Protein AF-A0A952B9S0-F1 (afdb_monomer)

Nearest PDB structures (foldseek):
  3p2n-assembly1_B  TM=7.985E-01  e=2.543E-07  Zobellia galactanivorans
  3r4z-assembly1_A  TM=7.593E-01  e=1.004E-06  Saccharophagus degradans 2-40
  3r4y-assembly1_B  TM=7.579E-01  e=1.756E-06  Saccharophagus degradans 2-40
  5glm-assembly1_A  TM=6.228E-01  e=7.725E-03  uncultured bacterium
  6xn2-assembly2_B  TM=6.723E-01  e=2.754E-02  Xanthomonas citri pv. citri str. 306

pLDDT: mean 84.44, std 15.39, range [40.94, 98.38]

Structure (mmCIF, N/CA/C/O backbone):
data_AF-A0A952B9S0-F1
#
_entry.id   AF-A0A952B9S0-F1
#
loop_
_atom_site.group_PDB
_atom_site.id
_atom_site.type_symbol
_atom_site.label_atom_id
_atom_site.label_alt_id
_atom_site.label_comp_id
_atom_site.label_asym_id
_atom_site.label_entity_id
_atom_site.label_seq_id
_atom_site.pdbx_PDB_ins_code
_atom_site.Cartn_x
_atom_site.Cartn_y
_atom_site.Cartn_z
_atom_site.occupancy
_atom_site.B_iso_or_equiv
_atom_site.auth_seq_id
_atom_site.auth_comp_id
_atom_site.auth_asym_id
_atom_site.auth_atom_id
_atom_site.pdbx_PDB_model_num
ATOM 1 N N . MET A 1 1 ? -5.998 -5.726 7.550 1.00 87.81 1 MET A N 1
ATOM 2 C CA . MET A 1 1 ? -7.080 -5.197 8.414 1.00 87.81 1 MET A CA 1
ATOM 3 C C . MET A 1 1 ? -6.495 -4.883 9.780 1.00 87.81 1 MET A C 1
ATOM 5 O O . MET A 1 1 ? -5.680 -5.662 10.255 1.00 87.81 1 MET A O 1
ATOM 9 N N . ILE A 1 2 ? -6.910 -3.778 10.394 1.00 93.94 2 ILE A N 1
ATOM 10 C CA . ILE A 1 2 ? -6.534 -3.370 11.754 1.00 93.94 2 ILE A CA 1
ATOM 11 C C . ILE A 1 2 ? -7.816 -3.125 12.555 1.00 93.94 2 ILE A C 1
ATOM 13 O O . ILE A 1 2 ? -8.786 -2.603 12.007 1.00 93.94 2 ILE A O 1
ATOM 17 N N . LYS A 1 3 ? -7.819 -3.472 13.845 1.00 93.19 3 LYS A N 1
ATOM 18 C CA . LYS A 1 3 ? -8.842 -3.021 14.794 1.00 93.19 3 LYS A CA 1
ATOM 19 C C . LYS A 1 3 ? -8.351 -1.749 15.488 1.00 93.19 3 LYS A C 1
ATOM 21 O O . LYS A 1 3 ? -7.328 -1.784 16.164 1.00 93.19 3 LYS A O 1
ATOM 26 N N . ASP A 1 4 ? -9.066 -0.645 15.308 1.00 92.88 4 ASP A N 1
ATOM 27 C CA . ASP A 1 4 ? -8.730 0.686 15.816 1.00 92.88 4 ASP A CA 1
ATOM 28 C C . ASP A 1 4 ? -9.898 1.237 16.650 1.00 92.88 4 ASP A C 1
ATOM 30 O O . ASP A 1 4 ? -10.888 1.755 16.127 1.00 92.88 4 ASP A O 1
ATOM 34 N N . GLY A 1 5 ? -9.816 1.053 17.970 1.00 92.19 5 GLY A N 1
ATOM 35 C CA . GLY A 1 5 ? -10.939 1.303 18.873 1.00 92.19 5 GLY A CA 1
ATOM 36 C C . GLY A 1 5 ? -12.117 0.364 18.584 1.00 92.19 5 GLY A C 1
ATOM 37 O O . GLY A 1 5 ? -11.977 -0.860 18.648 1.00 92.19 5 GLY A O 1
ATOM 38 N N . HIS A 1 6 ? -13.282 0.940 18.280 1.00 93.81 6 HIS A N 1
ATOM 39 C CA . HIS A 1 6 ? -14.495 0.191 17.926 1.00 93.81 6 HIS A CA 1
ATOM 40 C C . HIS A 1 6 ? -14.578 -0.192 16.443 1.00 93.81 6 HIS A C 1
ATOM 42 O O . HIS A 1 6 ? -15.406 -1.027 16.095 1.00 93.81 6 HIS A O 1
ATOM 48 N N . LEU A 1 7 ? -13.734 0.387 15.585 1.00 95.75 7 LEU A N 1
ATOM 49 C CA . LEU A 1 7 ? -13.790 0.181 14.142 1.00 95.75 7 LEU A CA 1
ATOM 50 C C . LEU A 1 7 ? -12.739 -0.830 13.685 1.00 95.75 7 LEU A C 1
ATOM 52 O O . LEU A 1 7 ? -11.576 -0.783 14.087 1.00 95.75 7 LEU A O 1
ATOM 56 N N . TYR A 1 8 ? -13.133 -1.705 12.774 1.00 97.56 8 TYR A N 1
ATOM 57 C CA . TYR A 1 8 ? -12.227 -2.418 11.890 1.00 97.56 8 TYR A CA 1
ATOM 58 C C . TYR A 1 8 ? -11.970 -1.560 10.657 1.00 97.56 8 TYR A C 1
ATOM 60 O O . TYR A 1 8 ? -12.895 -1.006 10.070 1.00 97.56 8 TYR A O 1
ATOM 68 N N . ARG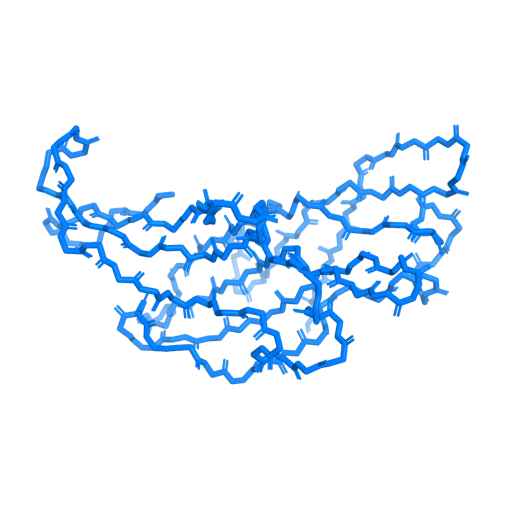 A 1 9 ? -10.706 -1.466 10.256 1.00 97.88 9 ARG A N 1
ATOM 69 C CA . ARG A 1 9 ? -10.257 -0.745 9.064 1.00 97.88 9 ARG A CA 1
ATOM 70 C C . ARG A 1 9 ? -9.523 -1.701 8.139 1.00 97.88 9 ARG A C 1
ATOM 72 O O . ARG A 1 9 ? -8.723 -2.530 8.594 1.00 97.88 9 ARG A O 1
ATOM 79 N N . MET A 1 10 ? -9.776 -1.598 6.843 1.00 97.44 10 MET A N 1
ATOM 80 C CA . MET A 1 10 ? -9.140 -2.429 5.828 1.00 97.44 10 MET A CA 1
ATOM 81 C C . MET A 1 10 ? -8.661 -1.578 4.663 1.00 97.44 10 MET A C 1
ATOM 83 O O . MET A 1 10 ? -9.367 -0.689 4.201 1.00 97.44 10 MET A O 1
ATOM 87 N N . TRP A 1 11 ? -7.473 -1.925 4.182 1.00 98.19 11 TRP A N 1
ATOM 88 C CA . TRP A 1 11 ? -6.907 -1.458 2.930 1.00 98.19 11 TRP A CA 1
ATOM 89 C C . TRP A 1 11 ? -6.729 -2.675 2.046 1.00 98.19 11 TRP A C 1
ATOM 91 O O . TRP A 1 11 ? -6.216 -3.69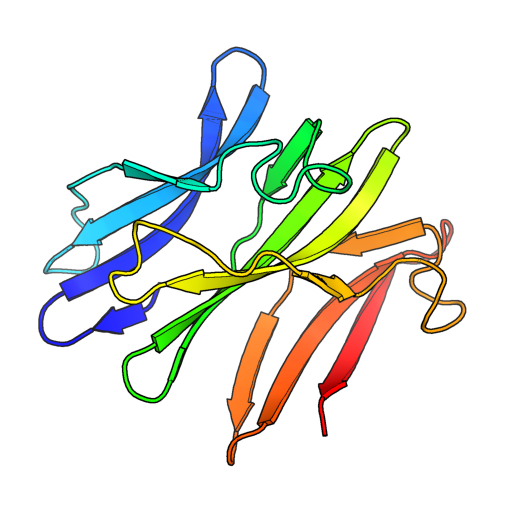5 2.513 1.00 98.19 11 TRP A O 1
ATOM 101 N N . TYR A 1 12 ? -7.203 -2.592 0.813 1.00 96.88 12 TYR A N 1
ATOM 102 C CA . TYR A 1 12 ? -7.174 -3.703 -0.126 1.00 96.88 12 TYR A CA 1
ATOM 103 C C . TYR A 1 12 ? -7.057 -3.175 -1.549 1.00 96.88 12 TYR A C 1
ATOM 105 O O . TYR A 1 12 ? -7.436 -2.039 -1.827 1.00 96.88 12 TYR A O 1
ATOM 113 N N . ALA A 1 13 ? -6.529 -3.995 -2.450 1.00 96.56 13 ALA A N 1
ATOM 114 C CA . ALA A 1 13 ? -6.479 -3.630 -3.851 1.00 96.56 13 ALA A CA 1
ATOM 115 C C . ALA A 1 13 ? -7.832 -3.874 -4.523 1.00 96.56 13 ALA A C 1
ATOM 117 O O . ALA A 1 13 ? -8.440 -4.935 -4.364 1.00 96.56 13 ALA A O 1
ATOM 118 N N . GLY A 1 14 ? -8.293 -2.884 -5.276 1.00 94.19 14 GLY A N 1
ATOM 119 C CA . GLY A 1 14 ? -9.447 -2.979 -6.158 1.00 94.19 14 GLY A CA 1
ATOM 120 C C . GLY A 1 14 ? -9.064 -2.502 -7.551 1.00 94.19 14 GLY A C 1
ATOM 121 O O . GLY A 1 14 ? -8.271 -1.572 -7.688 1.00 94.19 14 GLY A O 1
ATOM 122 N N . SER A 1 15 ? -9.619 -3.137 -8.579 1.00 93.62 15 SER A N 1
ATOM 123 C CA . SER A 1 15 ? -9.399 -2.755 -9.971 1.00 93.62 15 SER A CA 1
ATOM 124 C C . SER A 1 15 ? -10.621 -2.054 -10.556 1.00 93.62 15 SER A C 1
ATOM 126 O O . SER A 1 15 ? -11.760 -2.392 -10.225 1.00 93.62 15 SER A O 1
ATOM 128 N N . ASP A 1 16 ? -10.386 -1.109 -11.459 1.00 89.38 16 ASP A N 1
ATOM 129 C CA . ASP A 1 16 ? -11.426 -0.601 -12.353 1.00 89.38 16 ASP A CA 1
ATOM 130 C C . ASP A 1 16 ? -11.647 -1.538 -13.559 1.00 89.38 16 ASP A C 1
ATOM 132 O O . ASP A 1 16 ? -11.104 -2.646 -13.625 1.00 89.38 16 ASP A O 1
ATOM 136 N N . ALA A 1 17 ? -12.484 -1.106 -14.508 1.00 90.38 17 ALA A N 1
ATOM 137 C CA . ALA A 1 17 ? -12.791 -1.860 -15.724 1.00 90.38 17 ALA A CA 1
ATOM 138 C C . ALA A 1 17 ? -11.568 -2.074 -16.634 1.00 90.38 17 ALA A C 1
ATOM 140 O O . ALA A 1 17 ? -11.549 -3.035 -17.401 1.00 90.38 17 ALA A O 1
ATOM 141 N N . ASP A 1 18 ? -10.547 -1.223 -16.507 1.00 89.25 18 ASP A N 1
ATOM 142 C CA . ASP A 1 18 ? -9.307 -1.278 -17.282 1.00 89.25 18 ASP A CA 1
ATOM 143 C C . ASP A 1 18 ? -8.226 -2.121 -16.581 1.00 89.25 18 ASP A C 1
ATOM 145 O O . ASP A 1 18 ? -7.069 -2.134 -17.000 1.00 89.25 18 ASP A O 1
ATOM 149 N N . ALA A 1 19 ? -8.599 -2.843 -15.516 1.00 86.81 19 ALA A N 1
ATOM 150 C CA . ALA A 1 19 ? -7.709 -3.642 -14.677 1.00 86.81 19 ALA A CA 1
ATOM 151 C C . ALA A 1 19 ? -6.582 -2.828 -14.007 1.00 86.81 19 ALA A C 1
ATOM 153 O O . ALA A 1 19 ? -5.541 -3.382 -13.648 1.00 86.81 19 ALA A O 1
ATOM 154 N N . THR A 1 20 ? -6.797 -1.527 -13.785 1.00 93.19 20 THR A N 1
ATOM 155 C CA . THR A 1 20 ? -5.858 -0.687 -13.031 1.00 93.19 20 THR A CA 1
ATOM 156 C C . THR A 1 20 ? -6.110 -0.871 -11.540 1.00 93.19 20 THR A C 1
ATOM 158 O O . THR A 1 20 ? -7.144 -0.437 -11.022 1.00 93.19 20 THR A O 1
ATOM 161 N N . PHE A 1 21 ? -5.176 -1.520 -10.841 1.00 96.75 21 PHE A N 1
ATOM 162 C CA . PHE A 1 21 ? -5.286 -1.739 -9.398 1.00 96.75 21 PHE A CA 1
ATOM 163 C C . PHE A 1 21 ? -4.898 -0.485 -8.611 1.00 96.75 21 PHE A C 1
ATOM 165 O O . PHE A 1 21 ? -3.864 0.137 -8.863 1.00 96.75 21 PHE A O 1
ATOM 172 N N . ARG A 1 22 ? -5.756 -0.143 -7.647 1.00 97.56 22 ARG A N 1
ATOM 173 C CA . ARG A 1 22 ? -5.606 0.944 -6.673 1.00 97.56 22 ARG A 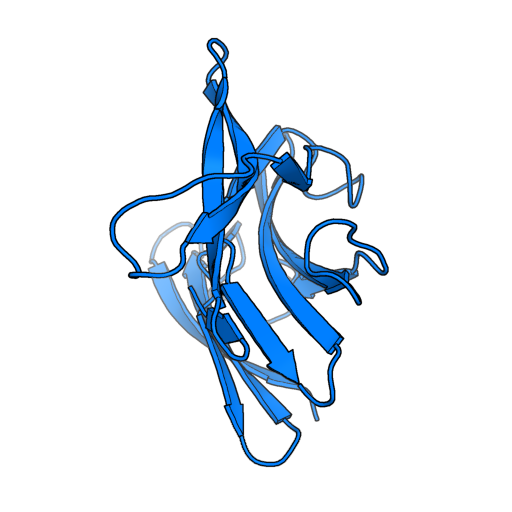CA 1
ATOM 174 C C . ARG A 1 22 ? -5.875 0.420 -5.272 1.00 97.56 22 ARG A C 1
ATOM 176 O O . ARG A 1 22 ? -6.576 -0.580 -5.113 1.00 97.56 22 ARG A O 1
ATOM 183 N N . ILE A 1 23 ? -5.394 1.118 -4.247 1.00 98.38 23 ILE A N 1
ATOM 184 C CA . ILE A 1 23 ? -5.667 0.734 -2.859 1.00 98.38 23 ILE A CA 1
ATOM 185 C C . ILE A 1 23 ? -6.883 1.495 -2.349 1.00 98.38 23 ILE A C 1
ATOM 187 O O . ILE A 1 23 ? -6.924 2.726 -2.345 1.00 98.38 23 ILE A O 1
ATOM 191 N N . ILE A 1 24 ? -7.866 0.733 -1.884 1.00 98.19 24 ILE A N 1
ATOM 192 C CA . ILE A 1 24 ? -9.143 1.208 -1.369 1.00 98.19 24 ILE A CA 1
ATOM 193 C C . ILE A 1 24 ? -9.177 1.009 0.144 1.00 98.19 24 ILE A C 1
ATOM 195 O O . ILE A 1 24 ? -8.812 -0.052 0.654 1.00 98.19 24 ILE A O 1
ATOM 199 N N . TYR A 1 25 ? -9.625 2.037 0.856 1.00 98.25 25 TYR A N 1
ATOM 200 C CA . TYR A 1 25 ? -9.970 2.002 2.270 1.00 98.25 25 TYR A CA 1
ATOM 201 C C . TYR A 1 25 ? -11.439 1.612 2.457 1.00 98.25 25 TYR A C 1
ATOM 203 O O . TYR A 1 25 ? -12.301 2.026 1.681 1.00 98.25 25 TYR A O 1
ATOM 211 N N . SER A 1 26 ? -11.728 0.864 3.520 1.00 98.00 26 SER A N 1
ATOM 212 C CA . SER A 1 26 ? -13.082 0.649 4.035 1.00 98.00 26 SER A CA 1
ATOM 213 C C . SER A 1 26 ? -13.066 0.420 5.547 1.00 98.00 26 SER A C 1
ATOM 215 O O . SER A 1 26 ? -12.032 0.076 6.133 1.00 98.00 26 SER A O 1
ATOM 217 N N . GLU A 1 27 ? -14.227 0.574 6.179 1.00 97.94 27 GLU A N 1
ATOM 218 C CA . GLU A 1 27 ? -14.403 0.36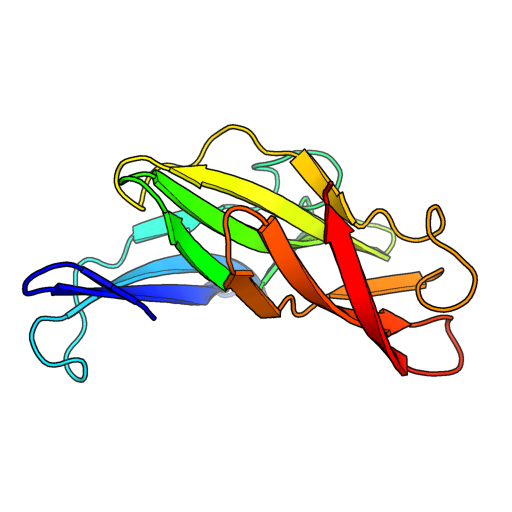1 7.616 1.00 97.94 27 GLU A CA 1
ATOM 219 C C . GLU A 1 27 ? -15.630 -0.487 7.952 1.00 97.94 27 GLU A C 1
ATOM 221 O O . GLU A 1 27 ? -16.574 -0.594 7.168 1.00 97.94 27 GLU A O 1
ATOM 226 N N . SER A 1 28 ? -15.612 -1.084 9.138 1.00 98.19 28 SER A N 1
ATOM 227 C CA . SER A 1 28 ? -16.652 -1.982 9.631 1.00 98.19 28 SER A CA 1
ATOM 228 C C . SER A 1 28 ? -16.730 -1.938 11.159 1.00 98.19 28 SER A C 1
ATOM 230 O O . SER A 1 28 ? -15.708 -1.782 11.820 1.00 98.19 28 SER A O 1
ATOM 232 N N . ASP A 1 29 ? -17.921 -2.105 11.738 1.00 98.00 29 ASP A N 1
ATOM 233 C CA . ASP A 1 29 ? -18.075 -2.260 13.198 1.00 98.00 29 ASP A CA 1
ATOM 234 C C . ASP A 1 29 ? -17.939 -3.725 13.651 1.00 98.00 29 ASP A C 1
ATOM 236 O O . ASP A 1 29 ? -17.607 -3.998 14.804 1.00 98.00 29 ASP A O 1
ATOM 240 N N . ASP A 1 30 ? -18.205 -4.679 12.754 1.00 96.56 30 ASP A N 1
ATOM 241 C CA . ASP A 1 30 ? -18.316 -6.115 13.053 1.00 96.56 30 ASP A CA 1
ATOM 242 C C . ASP A 1 30 ? -17.239 -6.972 12.359 1.00 96.56 30 ASP A C 1
ATOM 244 O O . ASP A 1 30 ? -17.091 -8.152 12.673 1.00 96.56 30 ASP A O 1
ATOM 248 N N . GLY A 1 31 ? -16.465 -6.383 11.444 1.00 94.50 31 GLY A N 1
ATOM 249 C CA . GLY A 1 31 ? -15.457 -7.064 10.630 1.00 94.50 31 GLY A CA 1
ATOM 250 C C . GLY A 1 31 ? -16.037 -7.867 9.459 1.00 94.50 31 GLY A C 1
ATOM 251 O O . GLY A 1 31 ? -15.285 -8.555 8.768 1.00 94.50 31 GLY A O 1
ATOM 252 N N . VAL A 1 32 ? -17.350 -7.790 9.225 1.00 95.69 32 VAL A N 1
ATOM 253 C CA . VAL A 1 32 ? -18.079 -8.564 8.205 1.00 95.69 32 VAL A CA 1
ATOM 254 C C . VAL A 1 32 ? -18.784 -7.637 7.217 1.00 95.69 32 VAL A C 1
ATOM 256 O O . VAL A 1 32 ? -18.682 -7.831 6.006 1.00 95.69 32 VAL A O 1
ATOM 259 N N . SER A 1 33 ? -19.463 -6.610 7.720 1.00 96.75 33 SER A N 1
ATOM 260 C CA . SER A 1 33 ? -20.212 -5.627 6.942 1.00 96.75 33 SER A CA 1
ATOM 261 C C . SER A 1 33 ? -19.381 -4.358 6.778 1.00 96.75 33 SER A C 1
ATOM 263 O O . SER A 1 33 ? -19.066 -3.688 7.762 1.00 96.75 33 SER A O 1
ATOM 265 N N . TRP A 1 34 ? -19.032 -4.015 5.538 1.00 97.38 34 TRP A N 1
ATOM 266 C CA . TRP A 1 34 ? -18.093 -2.932 5.228 1.00 97.38 34 TRP A CA 1
ATOM 267 C C . TRP A 1 34 ? -18.785 -1.723 4.595 1.00 97.38 34 TRP A C 1
ATOM 269 O O . TRP A 1 34 ? -19.753 -1.860 3.845 1.00 97.38 34 TRP A O 1
ATOM 279 N N . ARG A 1 35 ? -18.277 -0.528 4.902 1.00 97.81 35 ARG A N 1
ATOM 280 C CA . ARG A 1 35 ? -18.776 0.766 4.420 1.00 97.81 35 ARG A CA 1
ATOM 281 C C . ARG A 1 35 ? -17.631 1.763 4.214 1.00 97.81 35 ARG A C 1
ATOM 283 O O . ARG A 1 35 ? -16.473 1.453 4.480 1.00 97.81 35 ARG A O 1
ATOM 290 N N . ASN A 1 36 ? -17.992 2.977 3.792 1.00 96.69 36 ASN A N 1
ATOM 291 C CA . ASN A 1 36 ? -17.077 4.110 3.619 1.00 96.69 36 ASN A CA 1
ATOM 292 C C . ASN A 1 36 ? -15.900 3.786 2.679 1.00 96.69 36 ASN A C 1
ATOM 294 O O . ASN A 1 36 ? -14.735 3.949 3.027 1.00 96.69 36 ASN A O 1
ATOM 298 N N . PHE A 1 37 ? -16.226 3.284 1.488 1.00 97.06 37 PHE A N 1
ATOM 299 C CA . PHE A 1 37 ? -15.242 2.936 0.468 1.00 97.06 37 PHE A CA 1
ATOM 300 C C . PHE A 1 37 ? -14.608 4.200 -0.110 1.00 97.06 37 PHE A C 1
ATOM 302 O O . PHE A 1 37 ? -15.300 5.023 -0.712 1.00 97.06 37 PHE A O 1
ATOM 309 N N . GLN A 1 38 ? -13.302 4.361 0.081 1.00 97.62 38 GLN A N 1
ATOM 310 C CA . GLN A 1 38 ? -12.567 5.551 -0.343 1.00 97.62 38 GLN A CA 1
ATOM 311 C C . GLN A 1 38 ? -11.252 5.162 -1.010 1.00 97.62 38 GLN A C 1
ATOM 313 O O . GLN A 1 38 ? -10.589 4.219 -0.588 1.00 97.62 38 GLN A O 1
ATOM 318 N N . LEU A 1 39 ? -10.861 5.900 -2.048 1.00 97.31 39 LEU A N 1
ATOM 319 C CA . LEU A 1 39 ? -9.537 5.756 -2.641 1.00 97.31 39 LEU A CA 1
ATOM 320 C C . LEU A 1 39 ? -8.485 6.202 -1.619 1.00 97.31 39 LEU A C 1
ATOM 322 O O . LEU A 1 39 ? -8.513 7.348 -1.176 1.00 97.31 39 LEU A O 1
ATOM 326 N N . ALA A 1 40 ? -7.589 5.291 -1.244 1.00 98.00 40 ALA A N 1
ATOM 327 C CA . ALA A 1 40 ? -6.512 5.560 -0.298 1.00 98.00 40 ALA A CA 1
ATOM 328 C C . ALA A 1 40 ? -5.197 5.867 -1.026 1.00 98.00 40 ALA A C 1
ATOM 330 O O . ALA A 1 40 ? -4.551 6.869 -0.73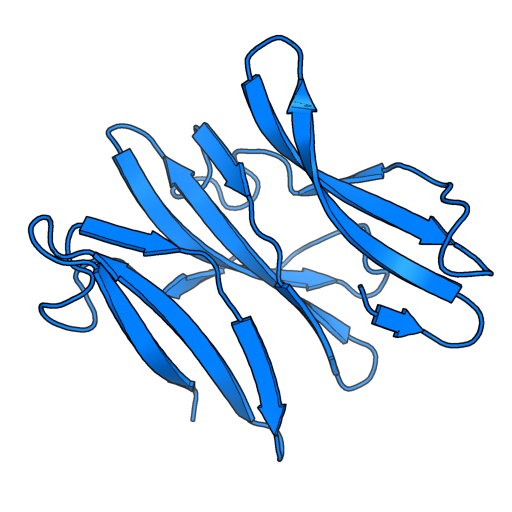3 1.00 98.00 40 ALA A O 1
ATOM 331 N N . VAL A 1 41 ? -4.820 5.031 -1.998 1.00 98.00 41 VAL A N 1
ATOM 332 C CA . VAL A 1 41 ? -3.631 5.247 -2.835 1.00 98.00 41 VAL A CA 1
ATOM 333 C C . VAL A 1 41 ? -4.005 5.006 -4.292 1.00 98.00 41 VAL A C 1
ATOM 335 O O . VAL A 1 41 ? -4.522 3.940 -4.637 1.00 98.00 41 VAL A O 1
ATOM 338 N N . ASP A 1 42 ? -3.758 6.015 -5.125 1.00 97.19 42 ASP A N 1
ATOM 339 C CA . ASP A 1 42 ? -3.897 5.943 -6.580 1.00 97.19 42 ASP A CA 1
ATOM 340 C C . ASP A 1 42 ? -2.556 5.569 -7.228 1.00 97.19 42 ASP A C 1
ATOM 342 O O . ASP A 1 42 ? -1.501 5.682 -6.596 1.00 97.19 42 ASP A O 1
ATOM 346 N N . ILE A 1 43 ? -2.584 5.184 -8.501 1.00 95.75 43 ILE A N 1
ATOM 347 C CA . ILE A 1 43 ? -1.368 5.121 -9.314 1.00 95.75 43 ILE A CA 1
ATOM 348 C C . ILE A 1 43 ? -0.708 6.506 -9.389 1.00 95.75 43 ILE A C 1
ATOM 350 O O . ILE A 1 43 ? -1.386 7.534 -9.356 1.00 95.75 43 ILE A O 1
ATOM 354 N N . ASN A 1 44 ? 0.615 6.538 -9.535 1.00 95.50 44 ASN A N 1
ATOM 355 C CA . ASN A 1 44 ? 1.433 7.758 -9.540 1.00 95.50 44 ASN A CA 1
ATOM 356 C C . ASN A 1 44 ? 1.383 8.589 -8.239 1.00 95.50 44 ASN A C 1
ATOM 358 O O . ASN A 1 44 ? 1.752 9.765 -8.264 1.00 95.50 44 ASN A O 1
ATOM 362 N N . SER A 1 45 ? 0.950 8.027 -7.104 1.00 95.88 45 SER A N 1
ATOM 363 C CA . SER A 1 45 ? 0.988 8.743 -5.816 1.00 95.88 45 SER A CA 1
ATOM 364 C C . SER A 1 45 ? 2.430 8.990 -5.349 1.00 95.88 45 SER A C 1
ATOM 366 O O . SER A 1 45 ? 2.742 10.055 -4.816 1.00 95.88 45 SER A O 1
ATOM 368 N N . GLN A 1 46 ? 3.317 8.017 -5.568 1.00 94.38 46 GLN A N 1
ATOM 369 C CA . GLN A 1 46 ? 4.765 8.149 -5.419 1.00 94.38 46 GLN A CA 1
ATOM 370 C C . GLN A 1 46 ? 5.394 8.775 -6.673 1.00 94.38 46 GLN A C 1
ATOM 372 O O . GLN A 1 46 ? 6.305 9.595 -6.556 1.00 94.38 46 GLN A O 1
ATOM 377 N N . GLY A 1 47 ? 4.903 8.404 -7.858 1.00 90.50 47 GLY A N 1
ATOM 378 C CA . GLY A 1 47 ? 5.236 8.985 -9.156 1.00 90.50 47 GLY A CA 1
ATOM 379 C C . GLY A 1 47 ? 6.024 8.037 -10.058 1.00 90.50 47 GLY A C 1
ATOM 380 O O . GLY A 1 47 ? 5.589 7.727 -11.163 1.00 90.50 47 GLY A O 1
ATOM 381 N N . THR A 1 48 ? 7.194 7.578 -9.616 1.00 90.44 48 THR A N 1
ATOM 382 C CA . THR A 1 48 ? 8.119 6.815 -10.474 1.00 90.44 48 THR A CA 1
ATOM 383 C C . THR A 1 48 ? 7.813 5.322 -10.475 1.00 90.44 48 THR A C 1
ATOM 385 O O . THR A 1 48 ? 7.821 4.692 -11.531 1.00 90.44 48 THR A O 1
ATOM 388 N N . TYR A 1 49 ? 7.564 4.748 -9.299 1.00 91.25 49 TYR A N 1
ATOM 389 C CA . TYR A 1 49 ? 7.542 3.299 -9.081 1.00 91.25 49 TYR A CA 1
ATOM 390 C C . TYR A 1 49 ? 6.133 2.710 -8.962 1.00 91.25 49 TYR A C 1
ATOM 392 O O . TYR A 1 49 ? 5.991 1.516 -8.722 1.00 91.25 49 TYR A O 1
ATOM 400 N N . ASP A 1 50 ? 5.096 3.522 -9.145 1.00 93.88 50 ASP A N 1
ATOM 401 C CA . ASP A 1 50 ? 3.686 3.147 -8.999 1.00 93.88 50 ASP A CA 1
ATOM 402 C C . ASP A 1 50 ? 2.807 3.662 -10.148 1.00 93.88 50 ASP A C 1
ATOM 404 O O . ASP A 1 50 ? 1.605 3.875 -9.990 1.00 93.88 50 ASP A O 1
ATOM 408 N N . SER A 1 51 ? 3.406 3.896 -11.315 1.00 94.19 51 SER A N 1
ATOM 409 C CA . SER A 1 51 ? 2.723 4.516 -12.453 1.00 94.19 51 SER A CA 1
ATOM 410 C C . SER A 1 51 ? 1.767 3.594 -13.208 1.00 94.19 51 SER A C 1
ATOM 412 O O . SER A 1 51 ? 0.950 4.084 -13.990 1.00 94.19 51 SER A O 1
ATOM 414 N N . TRP A 1 52 ? 1.851 2.279 -12.990 1.00 93.81 52 TRP A N 1
ATOM 415 C CA . TRP A 1 52 ? 1.041 1.287 -13.695 1.00 93.81 52 TRP A CA 1
ATOM 416 C C . TRP A 1 52 ? -0.026 0.637 -12.812 1.00 93.81 52 TRP A C 1
ATOM 418 O O . TRP A 1 52 ? -1.195 0.625 -13.189 1.00 93.81 52 TRP A O 1
ATOM 428 N N . PHE A 1 53 ? 0.348 0.122 -1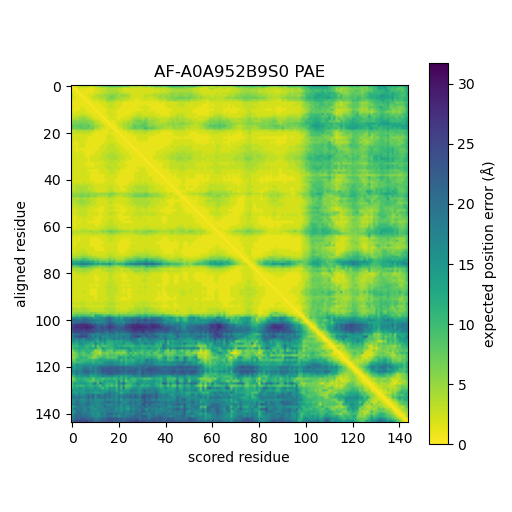1.640 1.00 94.75 53 PHE A N 1
ATOM 429 C CA . PHE A 1 53 ? -0.614 -0.359 -10.648 1.00 94.75 53 PHE A CA 1
ATOM 430 C C . PHE A 1 53 ? -0.050 -0.292 -9.229 1.00 94.75 53 PHE A C 1
ATOM 432 O O . PHE A 1 53 ? 1.169 -0.303 -9.033 1.00 94.75 53 PHE A O 1
ATOM 439 N N . VAL A 1 54 ? -0.949 -0.287 -8.242 1.00 96.44 54 VAL A N 1
ATOM 440 C CA . VAL A 1 54 ? -0.612 -0.464 -6.824 1.00 96.44 54 VAL A CA 1
ATOM 441 C C . VAL A 1 54 ? -1.435 -1.588 -6.202 1.00 96.44 54 VAL A C 1
ATOM 443 O O . VAL A 1 54 ? -2.633 -1.707 -6.454 1.00 96.44 54 VAL A O 1
ATOM 446 N N . ASP A 1 55 ? -0.792 -2.436 -5.401 1.00 95.75 55 ASP A N 1
ATOM 447 C CA . ASP A 1 55 ? -1.398 -3.664 -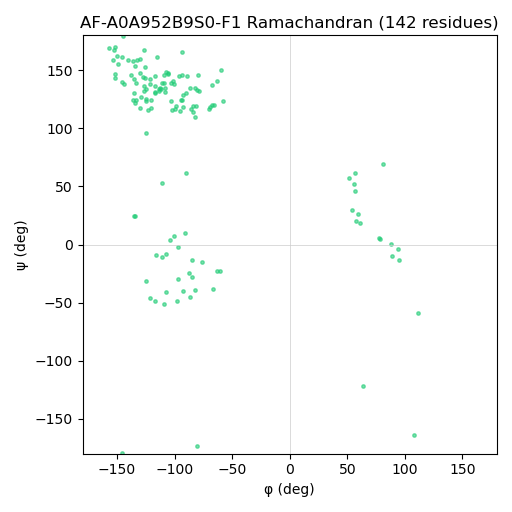4.879 1.00 95.75 55 ASP A CA 1
ATOM 448 C C . ASP A 1 55 ? -0.792 -4.087 -3.525 1.00 95.75 55 ASP A C 1
ATOM 450 O O . ASP A 1 55 ? 0.233 -3.579 -3.068 1.00 95.75 55 ASP A O 1
ATOM 454 N N . THR A 1 56 ? -1.419 -5.064 -2.874 1.00 95.25 56 THR A N 1
ATOM 455 C CA . THR A 1 56 ? -0.949 -5.769 -1.673 1.00 95.25 56 THR A CA 1
ATOM 456 C C . THR A 1 56 ? -0.523 -4.837 -0.532 1.00 95.25 56 THR A C 1
ATOM 458 O O . THR A 1 56 ? 0.614 -4.909 -0.065 1.00 95.25 56 THR A O 1
ATOM 461 N N . PRO A 1 57 ? -1.422 -3.948 -0.068 1.00 96.44 57 PRO A N 1
ATOM 462 C CA . PRO A 1 57 ? -1.124 -3.065 1.047 1.00 96.44 57 PRO A CA 1
ATOM 463 C C . PRO A 1 57 ? -0.978 -3.850 2.356 1.00 96.44 57 PRO A C 1
ATOM 465 O O . PRO A 1 57 ? -1.809 -4.694 2.702 1.00 96.44 57 PRO A O 1
ATOM 468 N N . MET A 1 58 ? 0.031 -3.488 3.135 1.00 94.88 58 MET A N 1
A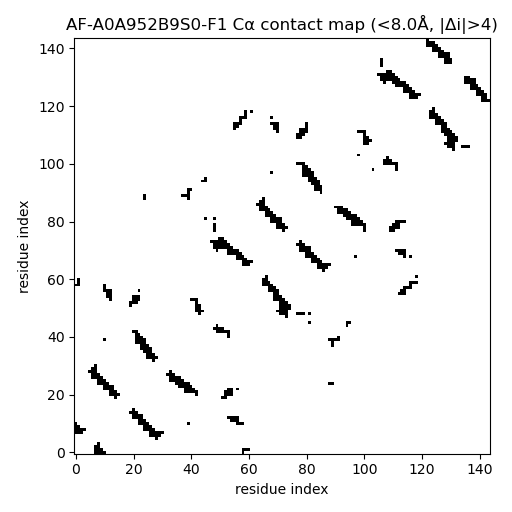TOM 469 C CA . MET A 1 58 ? 0.246 -3.924 4.506 1.00 94.88 58 MET A CA 1
ATOM 470 C C . MET A 1 58 ? 0.321 -2.694 5.399 1.00 94.88 58 MET A C 1
ATOM 472 O O . MET A 1 58 ? 1.220 -1.871 5.261 1.00 94.88 58 MET A O 1
ATOM 476 N N . VAL A 1 59 ? -0.638 -2.570 6.314 1.00 95.00 59 VAL A N 1
ATOM 477 C CA . VAL A 1 59 ? -0.776 -1.403 7.189 1.00 95.00 59 VAL A CA 1
ATOM 478 C C . VAL A 1 59 ? -0.592 -1.786 8.646 1.00 95.00 59 VAL A C 1
ATOM 480 O O . VAL A 1 59 ? -1.258 -2.700 9.135 1.00 95.00 59 VAL A O 1
ATOM 483 N N . ILE A 1 60 ? 0.246 -1.036 9.353 1.00 93.44 60 ILE A N 1
ATOM 484 C CA . ILE A 1 60 ? 0.326 -1.049 10.817 1.00 93.44 60 ILE A CA 1
ATOM 485 C C . ILE A 1 60 ? -0.091 0.320 11.363 1.00 93.44 60 ILE A C 1
ATOM 487 O O . ILE A 1 60 ? -0.082 1.320 10.643 1.00 93.44 60 ILE A O 1
ATOM 491 N N . LYS A 1 61 ? -0.435 0.367 12.651 1.00 91.75 61 LYS A N 1
ATOM 492 C CA . LYS A 1 61 ? -0.629 1.617 13.388 1.00 91.75 61 LYS A CA 1
ATOM 493 C C . LYS A 1 61 ? 0.337 1.645 14.565 1.00 91.75 61 LYS A C 1
ATOM 495 O O . LYS A 1 61 ? 0.323 0.727 15.380 1.00 91.75 61 LYS A O 1
ATOM 500 N N . ASP A 1 62 ? 1.153 2.687 14.643 1.00 88.19 62 ASP A N 1
ATOM 501 C CA . ASP A 1 62 ? 2.205 2.853 15.645 1.00 88.19 62 ASP A CA 1
ATOM 502 C C . ASP A 1 62 ? 2.188 4.293 16.171 1.00 88.19 62 ASP A C 1
ATOM 504 O O . ASP A 1 62 ? 2.198 5.244 15.393 1.00 88.19 62 ASP A O 1
ATOM 508 N N . GLY A 1 63 ? 2.066 4.467 17.489 1.00 88.06 63 GLY A N 1
ATOM 509 C CA . GLY A 1 63 ? 2.005 5.796 18.113 1.00 88.06 63 GLY A CA 1
ATOM 510 C C . GLY A 1 63 ? 0.868 6.708 17.619 1.00 88.06 63 GLY A C 1
ATOM 511 O O . GLY A 1 63 ? 0.953 7.921 17.772 1.00 88.06 63 GLY A O 1
ATOM 512 N N . GLY A 1 64 ? -0.186 6.149 17.013 1.00 90.50 64 GLY A N 1
ATOM 513 C CA . GLY A 1 64 ? -1.281 6.908 16.393 1.00 90.50 64 GLY A CA 1
ATOM 514 C C . GLY A 1 64 ? -1.121 7.150 14.889 1.00 90.50 64 GLY A C 1
ATOM 515 O O . GLY A 1 64 ? -2.111 7.473 14.239 1.00 90.50 64 GLY A O 1
ATOM 516 N N . LEU A 1 65 ? 0.068 6.914 14.334 1.00 94.62 65 LEU A N 1
ATOM 517 C CA . LEU A 1 65 ? 0.370 7.053 12.914 1.00 94.62 65 LEU A CA 1
ATOM 518 C C . LEU A 1 65 ? 0.117 5.729 12.185 1.00 94.62 65 LEU A C 1
ATOM 520 O O . LEU A 1 65 ? 0.594 4.672 12.606 1.00 94.62 65 LEU A O 1
ATOM 524 N N . PHE A 1 66 ? -0.616 5.779 11.078 1.00 95.88 66 PHE A N 1
ATOM 525 C CA . PHE A 1 66 ? -0.713 4.661 10.150 1.00 95.88 66 PHE A CA 1
ATOM 526 C C . PHE A 1 66 ? 0.490 4.664 9.215 1.00 95.88 66 PHE A C 1
ATOM 528 O O . PHE A 1 66 ? 0.864 5.696 8.659 1.00 95.88 66 PHE A O 1
ATOM 535 N N . LYS A 1 67 ? 1.065 3.483 9.025 1.00 95.69 67 LYS A N 1
ATOM 536 C CA . LYS A 1 67 ? 2.204 3.230 8.148 1.00 95.69 67 LYS A CA 1
ATOM 537 C C . LYS A 1 67 ? 1.800 2.133 7.176 1.00 95.69 67 LYS A C 1
ATOM 539 O O . LYS A 1 67 ? 1.344 1.079 7.624 1.00 95.69 67 LYS A O 1
ATOM 544 N N . MET A 1 68 ? 1.918 2.386 5.878 1.00 95.88 68 MET A N 1
ATOM 545 C CA . MET A 1 68 ? 1.599 1.422 4.828 1.00 95.88 68 MET A CA 1
ATOM 546 C C . MET A 1 68 ? 2.851 1.095 4.034 1.00 95.88 68 MET A C 1
ATOM 548 O O . MET A 1 68 ? 3.583 1.989 3.626 1.00 95.88 68 MET A O 1
ATOM 552 N N . TRP A 1 69 ? 3.028 -0.191 3.757 1.00 95.25 69 TRP A N 1
ATOM 553 C CA . TRP A 1 69 ? 3.878 -0.674 2.682 1.00 95.25 69 TRP A CA 1
ATOM 554 C C . TRP A 1 69 ? 2.999 -1.305 1.624 1.00 95.25 69 TRP A C 1
ATOM 556 O O . TRP A 1 69 ? 2.104 -2.083 1.953 1.00 95.25 69 TRP A O 1
ATOM 566 N N . TYR A 1 70 ? 3.234 -0.980 0.366 1.00 95.19 70 TYR A N 1
ATOM 567 C CA . TYR A 1 70 ? 2.472 -1.537 -0.739 1.00 95.19 70 TYR A CA 1
ATOM 568 C C . TYR A 1 70 ? 3.376 -1.842 -1.923 1.00 95.19 70 TYR A C 1
ATOM 570 O O . TYR A 1 70 ? 4.477 -1.308 -2.045 1.00 95.19 70 TYR A O 1
ATOM 578 N N . THR A 1 71 ? 2.908 -2.726 -2.794 1.00 94.56 71 THR A N 1
ATOM 579 C CA . THR A 1 71 ? 3.572 -3.015 -4.057 1.00 94.56 71 THR A CA 1
ATOM 580 C C . THR A 1 71 ? 3.190 -1.957 -5.077 1.00 94.56 71 THR A C 1
ATOM 582 O O . THR A 1 71 ? 2.013 -1.822 -5.400 1.00 94.56 71 THR A O 1
ATOM 585 N N . GLY A 1 72 ? 4.179 -1.227 -5.582 1.00 94.25 72 GLY A N 1
ATOM 586 C CA . GLY A 1 72 ? 4.040 -0.354 -6.743 1.00 94.25 72 GLY A CA 1
ATOM 587 C C . GLY A 1 72 ? 4.656 -1.012 -7.970 1.00 94.25 72 GLY A C 1
ATOM 588 O O . GLY A 1 72 ? 5.719 -1.631 -7.874 1.00 94.25 72 GLY A O 1
ATOM 589 N N . ALA A 1 73 ? 3.990 -0.888 -9.114 1.00 92.00 73 ALA A N 1
ATOM 590 C CA . ALA A 1 73 ? 4.539 -1.286 -10.399 1.00 92.00 73 ALA A CA 1
ATOM 591 C C . ALA A 1 73 ? 4.583 -0.114 -11.379 1.00 92.00 73 ALA A C 1
ATOM 593 O O . ALA A 1 73 ? 3.649 0.687 -11.459 1.00 92.00 73 ALA A O 1
ATOM 594 N N . ALA A 1 74 ? 5.648 -0.065 -12.175 1.00 90.38 74 ALA A N 1
ATOM 595 C CA . ALA A 1 74 ? 5.852 0.911 -13.240 1.00 90.38 74 ALA A CA 1
ATOM 596 C C . ALA A 1 74 ? 6.335 0.235 -14.531 1.00 90.38 74 ALA A C 1
ATOM 598 O O . ALA A 1 74 ? 6.966 -0.823 -14.501 1.00 90.38 74 ALA A O 1
ATOM 599 N N . LEU A 1 75 ? 6.060 0.848 -15.685 1.00 84.44 75 LEU A N 1
ATOM 600 C CA . LEU A 1 75 ? 6.576 0.395 -16.983 1.00 84.44 75 LEU A CA 1
ATOM 601 C C . LEU A 1 75 ? 8.040 0.857 -17.187 1.00 84.44 75 LEU A C 1
ATOM 603 O O . LEU A 1 75 ? 8.368 1.964 -16.763 1.00 84.44 75 LEU A O 1
ATOM 607 N N . PRO A 1 76 ? 8.921 0.080 -17.856 1.00 77.06 76 PRO A N 1
ATOM 608 C CA . PRO A 1 76 ? 8.685 -1.204 -18.522 1.00 77.06 76 PRO A CA 1
ATOM 609 C C . PRO A 1 76 ? 8.910 -2.429 -17.603 1.00 77.06 76 PRO A C 1
ATOM 611 O O . PRO A 1 76 ? 9.704 -3.302 -17.934 1.00 77.06 76 PRO A O 1
ATOM 614 N N . PHE A 1 77 ? 8.132 -2.525 -16.516 1.00 72.25 77 PHE A N 1
ATOM 615 C CA . PHE A 1 77 ? 8.047 -3.612 -15.527 1.00 72.25 77 PHE A CA 1
ATOM 616 C C . PHE A 1 77 ? 9.131 -3.598 -14.445 1.00 72.25 77 PHE A C 1
ATOM 618 O O . PHE A 1 77 ? 9.934 -4.517 -14.350 1.00 72.25 77 PHE A O 1
ATOM 625 N N . ASN A 1 78 ? 9.055 -2.596 -13.567 1.00 81.81 78 ASN A N 1
ATOM 626 C CA . ASN A 1 78 ? 9.709 -2.602 -12.257 1.00 81.81 78 ASN A CA 1
ATOM 627 C C . ASN A 1 78 ? 8.643 -2.759 -11.171 1.00 81.81 78 ASN A C 1
ATOM 629 O O . ASN A 1 78 ? 7.648 -2.032 -11.199 1.00 81.81 78 ASN A O 1
ATOM 633 N N . ILE A 1 79 ? 8.844 -3.683 -10.228 1.00 86.19 79 ILE A N 1
ATOM 634 C CA . ILE A 1 79 ? 7.925 -3.920 -9.106 1.00 86.19 79 ILE A CA 1
ATOM 635 C C . ILE A 1 79 ? 8.682 -3.708 -7.800 1.00 86.19 79 ILE A C 1
ATOM 637 O O . ILE A 1 79 ? 9.613 -4.453 -7.509 1.00 86.19 79 ILE A O 1
ATOM 641 N N . ASN A 1 80 ? 8.249 -2.721 -7.021 1.00 86.88 80 ASN A N 1
ATOM 642 C CA . ASN A 1 80 ? 8.926 -2.264 -5.814 1.00 86.88 80 ASN A CA 1
ATOM 643 C C . ASN A 1 80 ? 7.992 -2.249 -4.606 1.00 86.88 80 ASN A C 1
ATOM 645 O O . ASN A 1 80 ? 6.765 -2.298 -4.743 1.00 86.88 80 ASN A O 1
ATOM 649 N N . ILE A 1 81 ? 8.577 -2.095 -3.417 1.00 89.62 81 ILE A N 1
ATOM 650 C CA . ILE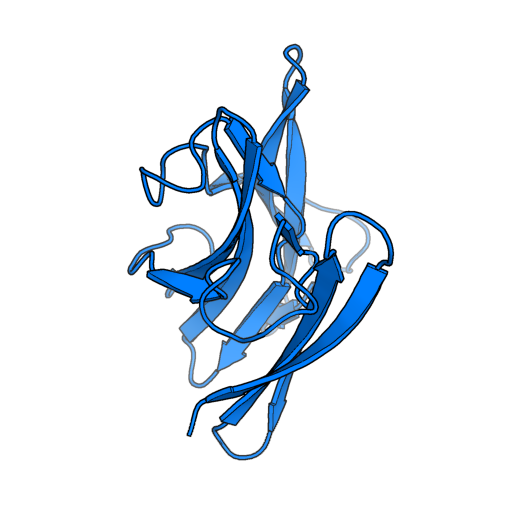 A 1 81 ? 7.822 -1.844 -2.189 1.00 89.62 81 ILE A CA 1
ATOM 651 C C . ILE A 1 81 ? 7.954 -0.372 -1.833 1.00 89.62 81 ILE A C 1
ATOM 653 O O . ILE A 1 81 ? 9.055 0.146 -1.649 1.00 89.62 81 ILE A O 1
ATOM 657 N N . ILE A 1 82 ? 6.814 0.294 -1.713 1.00 93.25 82 ILE A N 1
ATOM 658 C CA . ILE A 1 82 ? 6.716 1.716 -1.408 1.00 93.25 82 ILE A CA 1
ATOM 659 C C . ILE A 1 82 ? 6.107 1.870 -0.019 1.00 93.25 82 ILE A C 1
ATOM 661 O O . ILE A 1 82 ? 5.130 1.204 0.321 1.00 93.25 82 ILE A O 1
ATOM 665 N N . TYR A 1 83 ? 6.700 2.750 0.777 1.00 94.81 83 TYR A N 1
ATOM 666 C CA . TYR A 1 83 ? 6.227 3.182 2.082 1.00 94.81 83 TYR A CA 1
ATOM 667 C C . TYR A 1 83 ? 5.436 4.485 1.974 1.00 94.81 83 TYR A C 1
ATOM 669 O O . TYR A 1 83 ? 5.797 5.360 1.187 1.00 94.81 83 TYR A O 1
ATOM 677 N N . CYS A 1 84 ? 4.400 4.642 2.793 1.00 96.94 84 CYS A N 1
ATOM 678 C CA . CYS A 1 84 ? 3.748 5.924 3.044 1.00 96.94 84 CYS A CA 1
ATOM 679 C C . CYS A 1 84 ? 3.100 5.975 4.435 1.00 96.94 84 CYS A C 1
ATOM 681 O O . CYS A 1 84 ? 2.924 4.962 5.118 1.00 96.94 84 CYS A O 1
ATOM 683 N N . GLU A 1 85 ? 2.722 7.181 4.854 1.00 97.75 85 GLU A N 1
ATOM 684 C CA . GLU A 1 85 ? 2.193 7.474 6.188 1.00 97.75 85 GLU A CA 1
ATOM 685 C C . GLU A 1 85 ? 0.846 8.188 6.129 1.00 97.75 85 GLU A C 1
ATOM 687 O O . GLU A 1 85 ? 0.564 8.935 5.190 1.00 97.75 85 GLU A O 1
ATOM 692 N N . SER A 1 86 ? 0.027 8.015 7.165 1.00 98.19 86 SER A N 1
ATOM 693 C CA . SER A 1 86 ? -1.257 8.698 7.306 1.00 98.19 86 SER A CA 1
ATOM 694 C C . SER A 1 86 ? -1.645 8.889 8.773 1.00 98.19 86 SER A C 1
ATOM 696 O O . SER A 1 86 ? -1.421 8.007 9.598 1.00 98.19 86 SER A O 1
ATOM 698 N N . ASP A 1 87 ? -2.276 10.018 9.105 1.00 97.50 87 ASP A N 1
ATOM 699 C CA . ASP A 1 87 ? -2.846 10.237 10.447 1.00 97.50 87 ASP A CA 1
ATOM 700 C C . ASP A 1 87 ? -4.264 9.655 10.579 1.00 97.50 87 ASP A C 1
ATOM 702 O O . ASP A 1 87 ? -4.694 9.297 11.674 1.00 97.50 87 ASP A O 1
ATOM 706 N N . ASP A 1 88 ? -5.009 9.568 9.472 1.00 96.19 88 ASP A N 1
ATOM 707 C CA . ASP A 1 88 ? -6.425 9.169 9.448 1.00 96.19 88 ASP A CA 1
ATOM 708 C C . ASP A 1 88 ? -6.669 7.802 8.786 1.00 96.19 88 ASP A C 1
ATOM 710 O O . ASP A 1 88 ? -7.766 7.240 8.895 1.00 96.19 88 ASP A O 1
ATOM 714 N N . GLY A 1 89 ? -5.640 7.253 8.136 1.00 96.12 89 GLY A N 1
ATOM 715 C CA . GLY A 1 89 ? -5.690 6.009 7.383 1.00 96.12 89 GLY A CA 1
ATOM 716 C C . GLY A 1 89 ? -6.327 6.149 5.997 1.00 96.12 89 GLY A C 1
ATOM 717 O O . GLY A 1 89 ? -6.514 5.148 5.313 1.00 96.12 89 GLY A O 1
ATOM 718 N N . ILE A 1 90 ? -6.676 7.359 5.565 1.00 96.62 90 ILE A N 1
ATOM 719 C CA . ILE A 1 90 ? -7.383 7.624 4.306 1.00 96.62 90 ILE A CA 1
ATOM 720 C C . ILE A 1 90 ? -6.502 8.468 3.390 1.00 96.62 90 ILE A C 1
ATOM 722 O O . ILE A 1 90 ? -6.321 8.123 2.226 1.00 96.62 90 ILE A O 1
ATOM 726 N N . LYS A 1 91 ? -5.932 9.558 3.911 1.00 97.69 91 LYS A N 1
ATOM 727 C CA . LYS A 1 91 ? -5.041 10.450 3.167 1.00 97.69 91 LYS A CA 1
ATOM 728 C C . LYS A 1 91 ? -3.596 10.116 3.485 1.00 97.69 91 LYS A C 1
ATOM 730 O O . LYS A 1 91 ? -3.167 10.237 4.634 1.00 97.69 91 LYS A O 1
ATOM 735 N N . TRP A 1 92 ? -2.853 9.731 2.459 1.00 98.31 92 TRP A N 1
ATOM 736 C CA . TRP A 1 92 ? -1.479 9.262 2.588 1.00 98.31 92 TRP A CA 1
ATOM 737 C C . TRP A 1 92 ? -0.476 10.312 2.107 1.00 98.31 92 TRP A C 1
ATOM 739 O O . TRP A 1 92 ? -0.764 11.112 1.216 1.00 98.31 92 TRP A O 1
ATOM 749 N N . ARG A 1 93 ? 0.699 10.331 2.736 1.00 97.81 93 ARG A N 1
ATOM 750 C CA . ARG A 1 93 ? 1.816 11.248 2.466 1.00 97.81 93 ARG A CA 1
ATOM 751 C C . ARG A 1 93 ? 3.154 10.531 2.652 1.00 97.81 93 ARG A C 1
ATOM 753 O O . ARG A 1 93 ? 3.182 9.371 3.048 1.00 97.81 93 ARG A O 1
ATOM 760 N N . ASN A 1 94 ? 4.255 11.252 2.431 1.00 96.06 94 ASN A N 1
ATOM 761 C CA . ASN A 1 94 ? 5.618 10.760 2.669 1.00 96.06 94 ASN A CA 1
ATOM 762 C C . ASN A 1 94 ? 5.923 9.467 1.891 1.00 96.06 94 ASN A C 1
ATOM 764 O O . ASN A 1 94 ? 6.451 8.511 2.446 1.00 96.06 94 ASN A O 1
ATOM 768 N N . PHE A 1 95 ? 5.568 9.438 0.603 1.00 96.19 95 PHE A N 1
ATOM 769 C CA . PHE A 1 95 ? 5.814 8.287 -0.261 1.00 96.19 95 PHE A CA 1
ATOM 770 C C . PHE A 1 95 ? 7.312 8.095 -0.508 1.00 96.19 95 PHE A C 1
ATOM 772 O O . PHE A 1 95 ? 7.978 8.984 -1.043 1.00 96.19 95 PHE A O 1
ATOM 779 N N . GLN A 1 96 ? 7.842 6.939 -0.120 1.00 92.31 96 GLN A N 1
ATOM 780 C CA . GLN A 1 96 ? 9.267 6.620 -0.176 1.00 92.31 96 GLN A CA 1
ATOM 781 C C . GLN A 1 96 ? 9.475 5.198 -0.681 1.00 92.31 96 GLN A C 1
ATOM 783 O O . GLN A 1 96 ? 8.689 4.303 -0.385 1.00 92.31 96 GLN A O 1
ATOM 788 N N . LEU A 1 97 ? 10.551 4.975 -1.428 1.00 89.00 97 LEU A N 1
ATOM 789 C CA . LEU A 1 97 ? 10.958 3.627 -1.799 1.00 89.00 97 LEU A CA 1
ATOM 790 C C . LEU A 1 97 ? 11.462 2.909 -0.541 1.00 89.00 97 LEU A C 1
ATOM 792 O O . LEU A 1 97 ? 12.395 3.385 0.101 1.00 89.00 97 LEU A O 1
ATOM 796 N N . ALA A 1 98 ? 10.800 1.817 -0.163 1.00 83.75 98 ALA A N 1
ATOM 797 C CA . ALA A 1 98 ? 11.141 1.038 1.025 1.00 83.75 98 ALA A CA 1
ATOM 798 C C . ALA A 1 98 ? 12.093 -0.112 0.692 1.00 83.75 98 ALA A C 1
ATOM 800 O O . ALA A 1 98 ? 13.008 -0.388 1.457 1.00 83.75 98 ALA A O 1
ATOM 801 N N . VAL A 1 99 ? 11.866 -0.767 -0.450 1.00 72.88 99 VAL A N 1
ATOM 802 C CA . VAL A 1 99 ? 12.764 -1.775 -1.022 1.00 72.88 99 VAL A CA 1
ATOM 803 C C . VAL A 1 99 ? 12.911 -1.470 -2.506 1.00 72.88 99 VAL A C 1
ATOM 805 O O . VAL A 1 99 ? 11.905 -1.408 -3.220 1.00 72.88 99 VAL A O 1
ATOM 808 N N . ASP A 1 100 ? 14.155 -1.258 -2.932 1.00 67.62 100 ASP A N 1
ATOM 809 C CA . ASP A 1 100 ? 14.541 -0.999 -4.319 1.00 67.62 100 ASP A CA 1
ATOM 810 C C . ASP A 1 100 ? 15.139 -2.265 -4.939 1.00 67.62 100 ASP A C 1
ATOM 812 O O . ASP A 1 100 ? 16.201 -2.737 -4.509 1.00 67.62 100 ASP A O 1
ATOM 816 N N . THR A 1 101 ? 14.462 -2.807 -5.952 1.00 59.91 101 THR A N 1
ATOM 817 C CA . THR A 1 101 ? 14.925 -3.990 -6.688 1.00 59.91 101 THR A CA 1
ATOM 818 C C . THR A 1 101 ? 16.307 -3.750 -7.293 1.00 59.91 101 THR A C 1
ATOM 820 O O . THR A 1 101 ? 16.500 -2.819 -8.072 1.00 59.91 101 THR A O 1
ATOM 823 N N . GLY A 1 102 ? 17.276 -4.608 -6.958 1.00 52.94 102 GLY A N 1
ATOM 824 C CA . GLY A 1 102 ? 18.647 -4.545 -7.481 1.00 52.94 102 GLY A CA 1
ATOM 825 C C . GLY A 1 102 ? 19.659 -3.785 -6.615 1.00 52.94 102 GLY A C 1
ATOM 826 O O . GLY A 1 102 ? 20.848 -3.804 -6.939 1.00 52.94 102 GLY A O 1
ATOM 827 N N . SER A 1 103 ? 19.235 -3.165 -5.507 1.00 48.50 103 SER A N 1
ATOM 828 C CA . SER A 1 103 ? 20.143 -2.499 -4.555 1.00 48.50 103 SER A CA 1
ATOM 829 C C . SER A 1 103 ? 20.511 -3.365 -3.336 1.00 48.50 103 SER A C 1
ATOM 831 O O . SER A 1 103 ? 21.638 -3.267 -2.846 1.00 48.50 103 SER A O 1
ATOM 833 N N . GLU A 1 104 ? 19.626 -4.272 -2.901 1.00 47.69 104 GLU A N 1
ATOM 834 C CA . GLU A 1 104 ? 19.824 -5.168 -1.747 1.00 47.69 104 GLU A CA 1
ATOM 835 C C . GLU A 1 104 ? 19.993 -6.650 -2.150 1.00 47.69 104 GLU A C 1
ATOM 837 O O . GLU A 1 104 ? 19.388 -7.564 -1.598 1.00 47.69 104 GLU A O 1
ATOM 842 N N . GLY A 1 105 ? 20.923 -6.919 -3.070 1.00 51.41 105 GLY A N 1
ATOM 843 C CA . GLY A 1 105 ? 21.455 -8.268 -3.299 1.00 51.41 105 GLY A CA 1
ATOM 844 C C . GLY A 1 105 ? 21.003 -8.952 -4.591 1.00 51.41 105 GLY A C 1
ATOM 845 O O . GLY A 1 105 ? 20.597 -8.318 -5.556 1.00 51.41 105 GLY A O 1
ATOM 846 N N . ILE A 1 106 ? 21.203 -10.275 -4.648 1.00 54.75 106 ILE A N 1
ATOM 847 C CA . ILE A 1 106 ? 21.050 -11.089 -5.872 1.00 54.75 106 ILE A CA 1
ATOM 848 C C . ILE A 1 106 ? 19.689 -11.792 -5.991 1.00 54.75 106 ILE A C 1
ATOM 850 O O . ILE A 1 106 ? 19.475 -12.511 -6.960 1.00 54.75 106 ILE A O 1
ATOM 854 N N . TYR A 1 107 ? 18.802 -11.655 -5.000 1.00 55.25 107 TYR A N 1
ATOM 855 C CA . TYR A 1 107 ? 17.602 -12.497 -4.868 1.00 55.25 107 TYR A CA 1
ATOM 856 C C . TYR A 1 107 ? 16.279 -11.786 -5.201 1.00 55.25 107 TYR A C 1
ATOM 858 O O . TYR A 1 107 ? 15.245 -12.449 -5.267 1.00 55.25 107 TYR A O 1
ATOM 866 N N . ASP A 1 108 ? 16.314 -10.473 -5.410 1.00 54.94 108 ASP A N 1
ATOM 867 C CA . ASP A 1 108 ? 15.192 -9.580 -5.731 1.00 54.94 108 ASP A CA 1
ATOM 868 C C . ASP A 1 108 ? 15.538 -8.608 -6.872 1.00 54.94 108 ASP A C 1
ATOM 870 O O . ASP A 1 108 ? 14.956 -7.532 -7.004 1.00 54.94 108 ASP A O 1
ATOM 874 N N . THR A 1 109 ? 16.495 -8.995 -7.717 1.00 58.09 109 THR A N 1
ATOM 875 C CA . THR A 1 109 ? 17.008 -8.168 -8.815 1.00 58.09 109 THR A CA 1
ATOM 876 C C . THR A 1 109 ? 15.948 -7.786 -9.844 1.00 58.09 109 THR A C 1
ATOM 878 O O . THR A 1 109 ? 16.133 -6.781 -10.523 1.00 58.09 109 THR A O 1
ATOM 881 N N . ASN A 1 110 ? 14.853 -8.549 -9.958 1.00 56.88 110 ASN A N 1
ATOM 882 C CA . ASN A 1 110 ? 13.758 -8.242 -10.879 1.00 56.88 110 ASN A CA 1
ATOM 883 C C . ASN A 1 110 ? 12.497 -7.736 -10.168 1.00 56.88 110 ASN A C 1
ATOM 885 O O . ASN A 1 110 ? 11.863 -6.814 -10.678 1.00 56.88 110 ASN A O 1
ATOM 889 N N . TYR A 1 111 ? 12.109 -8.313 -9.022 1.00 63.09 111 TYR A N 1
ATOM 890 C CA . TYR A 1 111 ? 10.860 -7.949 -8.335 1.00 63.09 111 TYR A CA 1
ATOM 891 C C . TYR A 1 111 ? 10.966 -8.022 -6.803 1.00 63.09 111 TYR A C 1
ATOM 893 O O . TYR A 1 111 ? 11.460 -9.016 -6.269 1.00 63.09 111 TYR A O 1
ATOM 901 N N . ALA A 1 112 ? 10.365 -7.046 -6.108 1.00 65.44 112 ALA A N 1
ATOM 902 C CA . ALA A 1 112 ? 10.099 -7.063 -4.665 1.00 65.44 112 ALA A CA 1
ATOM 903 C C . ALA A 1 112 ? 8.625 -6.702 -4.390 1.00 65.44 112 ALA A C 1
ATOM 905 O O . ALA A 1 112 ? 8.160 -5.620 -4.748 1.00 65.44 112 ALA A O 1
ATOM 906 N N . TYR A 1 113 ? 7.844 -7.616 -3.801 1.00 72.00 113 TYR A N 1
ATOM 907 C CA . TYR A 1 113 ? 6.388 -7.440 -3.666 1.00 72.00 113 TYR A CA 1
ATOM 908 C C . TYR A 1 113 ? 5.761 -8.253 -2.531 1.00 72.00 113 TYR A C 1
ATOM 910 O O . TYR A 1 113 ? 6.393 -9.148 -1.967 1.00 72.00 113 TYR A O 1
ATOM 918 N N . ARG A 1 114 ? 4.484 -7.965 -2.226 1.00 80.94 114 ARG A N 1
ATOM 919 C CA . ARG A 1 114 ? 3.701 -8.596 -1.144 1.00 80.94 114 ARG A CA 1
ATOM 920 C C . ARG A 1 114 ? 4.370 -8.446 0.230 1.00 80.94 114 ARG A C 1
ATOM 922 O O . ARG A 1 114 ? 4.716 -9.458 0.845 1.00 80.94 114 ARG A O 1
ATOM 929 N N . PRO A 1 115 ? 4.562 -7.204 0.707 1.00 78.19 115 PRO A N 1
ATOM 930 C CA . PRO A 1 115 ? 5.142 -6.972 2.020 1.00 78.19 115 PRO A CA 1
ATOM 931 C C . PRO A 1 115 ? 4.249 -7.547 3.126 1.00 78.19 115 PRO A C 1
ATOM 933 O O . PRO A 1 115 ? 3.026 -7.417 3.104 1.00 78.19 115 PRO A O 1
ATOM 936 N N . ALA A 1 116 ? 4.880 -8.125 4.137 1.00 79.12 116 ALA A N 1
ATOM 937 C CA . ALA A 1 116 ? 4.294 -8.426 5.431 1.00 79.12 116 ALA A CA 1
ATOM 938 C C . ALA A 1 116 ? 5.180 -7.774 6.489 1.00 79.12 116 ALA A C 1
ATOM 940 O O . ALA A 1 116 ? 6.381 -8.028 6.526 1.00 79.12 116 ALA A O 1
ATOM 941 N N . VAL A 1 117 ? 4.603 -6.918 7.329 1.00 77.12 117 VAL A N 1
ATOM 942 C CA . VAL A 1 117 ? 5.355 -6.138 8.315 1.00 77.12 117 VAL A CA 1
ATOM 943 C C . VAL A 1 117 ? 4.792 -6.390 9.698 1.00 77.12 117 VAL A C 1
ATOM 945 O O . VAL A 1 117 ? 3.576 -6.338 9.896 1.00 77.12 117 VAL A O 1
ATOM 948 N N . ILE A 1 118 ? 5.684 -6.623 10.658 1.00 75.31 118 ILE A N 1
ATOM 949 C CA . ILE A 1 118 ? 5.351 -6.572 12.081 1.00 75.31 118 ILE A CA 1
ATOM 950 C C . ILE A 1 118 ? 6.157 -5.461 12.746 1.00 75.31 118 ILE A C 1
ATOM 952 O O . ILE A 1 118 ? 7.310 -5.209 12.395 1.00 75.31 118 ILE A O 1
ATOM 956 N N . SER A 1 119 ? 5.533 -4.805 13.719 1.00 66.81 119 SER A N 1
ATOM 957 C CA . SER A 1 119 ? 6.202 -3.842 14.587 1.00 66.81 119 SER A CA 1
ATOM 958 C C . SER A 1 119 ? 6.639 -4.556 15.858 1.00 66.81 119 SER A C 1
ATOM 960 O O . SER A 1 119 ? 5.787 -4.987 16.635 1.00 66.81 119 SER A O 1
ATOM 962 N N . GLU A 1 120 ? 7.943 -4.658 16.100 1.00 63.16 120 GLU A N 1
ATOM 963 C CA . GLU A 1 120 ? 8.495 -5.194 17.348 1.00 63.16 120 GLU A CA 1
ATOM 964 C C . GLU A 1 120 ? 9.535 -4.223 17.916 1.00 63.16 120 GLU A C 1
ATOM 966 O O . GLU A 1 120 ? 10.477 -3.842 17.231 1.00 63.16 120 GLU A O 1
ATOM 971 N N . LEU A 1 121 ? 9.377 -3.826 19.187 1.00 55.09 121 LEU A N 1
ATOM 972 C CA . LEU A 1 121 ? 10.366 -3.035 19.944 1.00 55.09 121 LEU A CA 1
ATOM 973 C C . LEU A 1 121 ? 10.819 -1.716 19.275 1.00 55.09 121 LEU A C 1
ATOM 975 O O . LEU A 1 121 ? 11.933 -1.264 19.509 1.00 55.09 121 LEU A O 1
ATOM 979 N N . GLY A 1 122 ? 9.957 -1.081 18.473 1.00 54.38 122 GLY A N 1
ATOM 980 C CA . GLY A 1 122 ? 10.277 0.162 17.756 1.00 54.38 122 GLY A CA 1
ATOM 981 C C . GLY A 1 122 ? 10.918 -0.038 16.378 1.00 54.38 122 GLY A C 1
ATOM 982 O O . GLY A 1 122 ? 11.168 0.949 15.694 1.00 54.38 122 GLY A O 1
ATOM 983 N N . TYR A 1 123 ? 11.119 -1.288 15.950 1.00 53.19 123 TYR A N 1
ATOM 984 C CA . TYR A 1 123 ? 11.659 -1.648 14.641 1.00 53.19 123 TYR A CA 1
ATOM 985 C C . TYR A 1 123 ? 10.588 -2.315 13.770 1.00 53.19 123 TYR A C 1
ATOM 987 O O . TYR A 1 123 ? 9.788 -3.135 14.238 1.00 53.19 123 TYR A O 1
ATOM 995 N N . GLY A 1 124 ? 10.569 -1.954 12.486 1.00 63.16 124 GLY A N 1
ATOM 996 C CA . GLY A 1 124 ? 9.770 -2.637 11.475 1.00 63.16 124 GLY A CA 1
ATOM 997 C C . GLY A 1 124 ? 10.546 -3.828 10.928 1.00 63.16 124 GLY A C 1
ATOM 998 O O . GLY A 1 124 ? 11.593 -3.645 10.313 1.00 63.16 124 GLY A O 1
ATOM 999 N N . LYS A 1 125 ? 10.030 -5.039 11.138 1.00 70.81 125 LYS A N 1
ATOM 1000 C CA . LYS A 1 125 ? 10.513 -6.240 10.447 1.00 70.81 125 LYS A CA 1
ATOM 1001 C C . LYS A 1 125 ? 9.645 -6.471 9.226 1.00 70.81 125 LYS A C 1
ATOM 1003 O O . LYS A 1 125 ? 8.425 -6.586 9.378 1.00 70.81 125 LYS A O 1
ATOM 1008 N N . MET A 1 126 ? 10.255 -6.549 8.048 1.00 79.44 126 MET A N 1
ATOM 1009 C CA . MET A 1 126 ? 9.547 -6.819 6.801 1.00 79.44 126 MET A CA 1
ATOM 1010 C C . MET A 1 126 ? 9.955 -8.170 6.223 1.00 79.44 126 MET A C 1
ATOM 1012 O O . MET A 1 126 ? 11.135 -8.486 6.102 1.00 79.44 126 MET A O 1
ATOM 1016 N N . TRP A 1 127 ? 8.954 -8.937 5.804 1.00 78.44 127 TRP A N 1
ATOM 1017 C CA . TRP A 1 127 ? 9.109 -10.053 4.883 1.00 78.44 127 TRP A CA 1
ATOM 1018 C C . TRP A 1 127 ? 8.496 -9.678 3.544 1.00 78.44 127 TRP A C 1
ATOM 1020 O O . TRP A 1 127 ? 7.413 -9.096 3.502 1.00 78.44 127 TRP A O 1
ATOM 1030 N N . TYR A 1 128 ? 9.149 -10.041 2.450 1.00 74.12 128 TYR A N 1
ATOM 1031 C CA . TYR A 1 128 ? 8.624 -9.806 1.109 1.00 74.12 128 TYR A CA 1
ATOM 1032 C C . TYR A 1 128 ? 9.012 -10.924 0.150 1.00 74.12 128 TYR A C 1
ATOM 1034 O O . TYR A 1 128 ? 9.926 -11.702 0.417 1.00 74.12 128 TYR A O 1
ATOM 1042 N N . ARG A 1 129 ? 8.302 -11.034 -0.975 1.00 73.56 129 ARG A N 1
ATOM 1043 C CA . ARG A 1 129 ? 8.704 -11.922 -2.065 1.00 73.56 129 ARG A CA 1
ATOM 1044 C C . ARG A 1 129 ? 9.728 -11.198 -2.931 1.00 73.56 129 ARG A C 1
ATOM 1046 O O . ARG A 1 129 ? 9.374 -10.220 -3.584 1.00 73.56 129 ARG A O 1
ATOM 1053 N N . GLY A 1 130 ? 10.953 -11.707 -2.940 1.00 71.88 130 GLY A N 1
ATOM 1054 C CA . GLY A 1 130 ? 11.973 -11.350 -3.918 1.00 71.88 130 GLY A CA 1
ATOM 1055 C C . GLY A 1 130 ? 11.960 -12.323 -5.090 1.00 71.88 130 GLY A C 1
ATOM 1056 O O . GLY A 1 130 ? 11.667 -13.511 -4.907 1.00 71.88 130 GLY A O 1
ATOM 1057 N N . ASP A 1 131 ? 12.245 -11.821 -6.284 1.00 67.12 131 ASP A N 1
ATOM 1058 C CA . ASP A 1 131 ? 12.421 -12.617 -7.493 1.00 67.12 131 ASP A CA 1
ATOM 1059 C C . ASP A 1 131 ? 13.651 -12.151 -8.284 1.00 67.12 131 ASP A C 1
ATOM 1061 O O . ASP A 1 131 ? 13.803 -10.960 -8.568 1.00 67.12 131 ASP A O 1
ATOM 1065 N N . ASP A 1 132 ? 14.506 -13.104 -8.655 1.00 68.81 132 ASP A N 1
ATOM 1066 C CA . ASP A 1 132 ? 15.737 -12.871 -9.424 1.00 68.81 132 ASP A CA 1
ATOM 1067 C C . ASP A 1 132 ? 15.595 -13.192 -10.928 1.00 68.81 132 ASP A C 1
ATOM 1069 O O . ASP A 1 132 ? 16.574 -13.194 -11.676 1.00 68.81 132 ASP A O 1
ATOM 1073 N N . GLY A 1 133 ? 14.375 -13.485 -11.394 1.00 59.78 133 GLY A N 1
ATOM 1074 C CA . GLY A 1 133 ? 14.065 -13.934 -12.756 1.00 59.78 133 GLY A CA 1
ATOM 1075 C C . GLY A 1 133 ? 14.116 -15.444 -12.961 1.00 59.78 133 GLY A C 1
ATOM 1076 O O . GLY A 1 133 ? 13.682 -15.931 -14.005 1.00 59.78 133 GLY A O 1
ATOM 1077 N N . THR A 1 134 ? 14.624 -16.199 -11.987 1.00 61.59 134 THR A N 1
ATOM 1078 C CA . THR A 1 134 ? 14.690 -17.668 -12.043 1.00 61.59 134 THR A CA 1
ATOM 1079 C C . THR A 1 134 ? 14.021 -18.328 -10.846 1.00 61.59 134 THR A C 1
ATOM 1081 O O . THR A 1 134 ? 13.481 -19.428 -10.966 1.00 61.59 134 THR A O 1
ATOM 1084 N N . THR A 1 135 ? 14.051 -17.669 -9.689 1.00 54.62 135 THR A N 1
ATOM 1085 C CA . THR A 1 135 ? 13.569 -18.204 -8.420 1.00 54.62 135 THR A CA 1
ATOM 1086 C C . THR A 1 135 ? 12.929 -17.098 -7.596 1.00 54.62 135 THR A C 1
ATOM 1088 O O . THR A 1 135 ? 13.497 -16.019 -7.447 1.00 54.62 135 THR A O 1
ATOM 1091 N N . SER A 1 136 ? 11.794 -17.404 -6.965 1.00 60.84 136 SER A N 1
ATOM 1092 C CA . SER A 1 136 ? 11.210 -16.526 -5.953 1.00 60.84 136 SER A CA 1
ATOM 1093 C C . SER A 1 136 ? 11.489 -17.012 -4.533 1.00 60.84 136 SER A C 1
ATOM 1095 O O . SER A 1 136 ? 11.399 -18.211 -4.256 1.00 60.84 136 SER A O 1
ATOM 1097 N N . ARG A 1 137 ? 11.768 -16.086 -3.611 1.00 65.38 137 ARG A N 1
ATOM 1098 C CA . ARG A 1 137 ? 12.072 -16.375 -2.198 1.00 65.38 137 ARG A CA 1
ATOM 1099 C C . ARG A 1 137 ? 11.349 -15.402 -1.273 1.00 65.38 137 ARG A C 1
ATOM 1101 O O . ARG A 1 137 ? 10.979 -14.313 -1.693 1.00 65.38 137 ARG A O 1
ATOM 1108 N N . ILE A 1 138 ? 11.162 -15.796 -0.014 1.00 68.31 138 ILE A N 1
ATOM 1109 C CA . ILE A 1 138 ? 10.792 -14.857 1.051 1.00 68.31 138 ILE A CA 1
ATOM 1110 C C . ILE A 1 138 ? 12.091 -14.231 1.561 1.00 68.31 138 ILE A C 1
ATOM 1112 O O . ILE A 1 138 ? 12.972 -14.957 2.022 1.00 68.31 138 ILE A O 1
ATOM 1116 N N . ILE A 1 139 ? 12.208 -12.913 1.451 1.00 68.94 139 ILE A N 1
ATOM 1117 C CA . ILE A 1 139 ? 13.354 -12.125 1.901 1.00 68.94 139 ILE A CA 1
ATOM 1118 C C . ILE A 1 139 ? 12.954 -11.335 3.141 1.00 68.94 139 ILE A C 1
ATOM 1120 O O . ILE A 1 139 ? 11.788 -10.985 3.316 1.00 68.94 139 ILE A O 1
ATOM 1124 N N . TYR A 1 140 ? 13.928 -11.119 4.017 1.00 70.69 140 TYR A N 1
ATOM 1125 C CA . TYR A 1 140 ? 13.799 -10.407 5.276 1.00 70.69 140 TYR A CA 1
ATOM 1126 C C . TYR A 1 140 ? 14.607 -9.111 5.226 1.00 70.69 140 TYR A C 1
ATOM 1128 O O . TYR A 1 140 ? 15.781 -9.163 4.859 1.00 70.69 140 TYR A O 1
ATOM 1136 N N . SER A 1 141 ? 14.011 -7.990 5.635 1.00 65.81 141 SER A N 1
ATOM 1137 C CA . SER A 1 141 ? 14.732 -6.735 5.869 1.00 65.81 141 SER A CA 1
ATOM 1138 C C . SER A 1 141 ? 14.390 -6.122 7.232 1.00 65.81 141 SER A C 1
ATOM 1140 O O . SER A 1 141 ? 13.274 -6.259 7.748 1.00 65.81 141 SER A O 1
ATOM 1142 N N . GLU A 1 142 ? 15.385 -5.452 7.817 1.00 63.12 142 GLU A N 1
ATOM 1143 C CA . GLU A 1 142 ? 15.292 -4.683 9.062 1.00 63.12 142 GLU A CA 1
ATOM 1144 C C . GLU A 1 142 ? 15.806 -3.266 8.810 1.00 63.12 142 GLU A C 1
ATOM 1146 O O . GLU A 1 142 ? 16.894 -3.086 8.265 1.00 63.12 142 GLU A O 1
ATOM 1151 N N . SER A 1 143 ? 15.055 -2.258 9.249 1.00 57.94 143 SER A N 1
ATOM 1152 C CA . SER A 1 143 ? 15.576 -0.897 9.397 1.00 57.94 143 SER A CA 1
ATOM 1153 C C . SER A 1 143 ? 16.089 -0.702 10.828 1.00 57.94 143 SER A C 1
ATOM 1155 O O . SER A 1 143 ? 15.333 -0.984 11.761 1.00 57.94 143 SER A O 1
ATOM 1157 N N . TYR A 1 144 ? 17.324 -0.216 10.995 1.00 40.94 144 TYR A N 1
ATOM 1158 C CA . TYR A 1 144 ? 17.934 0.156 12.286 1.00 40.94 144 TYR A CA 1
ATOM 1159 C C . TYR A 1 144 ? 17.628 1.600 12.695 1.00 40.94 144 TYR A C 1
ATOM 1161 O O . TYR A 1 144 ? 17.449 2.444 11.789 1.00 40.94 144 TYR A O 1
#

Solvent-accessible surface area (backbone atoms only — not comparable to full-atom values): 7689 Å² total; per-residue (Å²): 110,46,79,58,90,74,34,30,39,37,57,40,59,46,60,55,97,84,66,45,28,22,29,32,26,34,36,17,76,78,76,79,63,75,43,78,78,38,81,36,43,60,55,40,72,70,45,75,50,15,56,57,25,26,38,49,55,31,71,52,76,56,100,72,36,29,41,36,36,26,21,18,25,15,84,100,70,45,32,22,28,33,31,30,35,18,79,79,68,46,64,65,42,78,61,40,82,68,45,60,54,56,74,83,53,81,50,23,46,52,26,29,34,58,49,45,73,48,84,55,99,92,31,55,42,35,37,28,38,18,22,45,85,82,55,76,44,84,43,78,52,73,64,132

Radius of gyration: 15.13 Å; Cα contacts (8 Å, |Δi|>4): 374; chains: 1; bounding box: 42×30×38 Å

Secondary structure (DSSP, 8-state):
-EEETTEEEEEEEEE-TT--EEEEEEEESSSSS-EEEEEEE-TTSSSSS-SSEEEEEEEEEETTEEEEEEEEEETTTEEEEEEEEESSSSS-EEEEEEE-TTTS-SSSSSEEEEEEEEEETTEEEEEEEEE-SS-EEEEEEE--

Mean predicted aligned error: 7.22 Å

Sequence (144 aa):
MIKDGHLYRMWYAGSDADATFRIIYSESDDGVSWRNFQLAVDINSQGTYDSWFVDTPMVIKDGGLFKMWYTGAALPFNINIIYCESDDGIKWRNFQLAVDTGSEGIYDTNYAYRPAVISELGYGKMWYRGDDGTTSRIIYSESY

Foldseek 3Di:
DDDDPQKDKDWFWDADPVRATFIWIWIDRVVPDIDDTAGQGHACPVDAFANRHKGQWDWDADPQKIKIWIWHHDPVTAIFIWIWIDNVSRYTDDIDGPGGQPPPDQFQVRYWGNWDWDDDPNKIWIWTWGHNPPDIDTDIDIDD